Protein AF-A0A378MW80-F1 (afdb_monomer)

Nearest PDB structures (foldseek):
  2p0b-assembly1_A  TM=9.175E-01  e=1.674E-13  Escherichia coli K-12

Sequence (175 aa):
MPEQPKPLWQSETADDAKVAQDARRDPNKYCTQCHESANATGKPFHHAGKHFQKDVKSPNNGE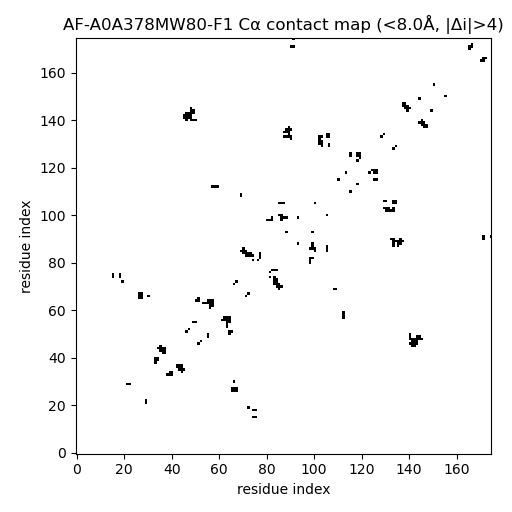PLTCISCHGNISESHRKGAKDVMRFNPHGKASNPSLERSVNEQNQVCFACHTAEKLREKFWAHDTHATKIACTNCHEIHPEKDPMKDIPEKDRIKLCTDCHTKIHSGEFKKS

Secondary structure (DSSP, 8-state):
-PPPPPPTT----SSHHHHHHHHTS-HHHHHHHHHTSHHHHSS-----SGGGSTT-B-TTTSPBP-HHHHH-PPPTTGGGT-S-S-----TT--S-GGGPPPHHHHHHHHHTTS-HHHHHHH-THHHHHTTTS-GGGT--SSSSS-HHHHS-GGGTHHHHHHHHHHHHTTGGG--

pLDDT: mean 82.01, std 18.13, range [32.84, 97.75]

Solvent-accessible surface area (backbone atoms only — not comparable to full-atom v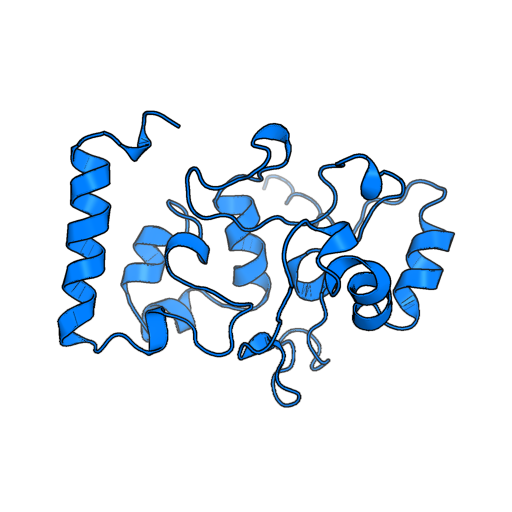alues): 10752 Å² total; per-residue (Å²): 130,86,82,77,82,78,65,93,87,70,81,89,72,89,76,56,67,58,63,53,51,60,40,65,78,42,47,48,67,55,52,43,77,43,49,46,41,36,89,69,66,76,43,74,52,62,69,60,5,69,68,65,38,90,88,38,48,39,87,87,76,68,44,70,61,46,58,47,73,66,25,45,64,77,50,97,49,44,91,77,68,50,74,51,45,59,63,86,46,30,88,87,59,55,92,51,67,92,52,52,62,55,43,51,66,51,34,49,56,54,48,74,74,51,50,68,68,67,44,34,76,76,39,62,64,47,69,77,33,56,76,73,47,33,64,48,63,61,44,46,63,38,46,64,66,35,63,64,75,76,49,53,77,89,57,48,59,53,58,54,52,60,51,50,52,40,51,73,73,43,62,75,74,77,107

Structure (mmCIF, N/CA/C/O backbone):
data_AF-A0A378MW80-F1
#
_entry.id   AF-A0A378MW80-F1
#
loop_
_atom_site.group_PDB
_atom_site.id
_atom_site.type_symbol
_atom_site.label_atom_id
_atom_site.label_alt_id
_atom_site.label_comp_id
_atom_site.label_asym_id
_atom_site.label_entity_id
_atom_site.label_seq_id
_atom_site.pdbx_PDB_ins_code
_atom_site.Cartn_x
_atom_site.Cartn_y
_atom_site.Cartn_z
_atom_site.occupancy
_atom_site.B_iso_or_equiv
_atom_site.auth_seq_id
_atom_site.auth_comp_id
_atom_site.auth_asym_id
_atom_site.auth_atom_id
_atom_site.pdbx_PDB_model_num
ATOM 1 N N . MET A 1 1 ? -4.813 29.349 -10.782 1.00 40.09 1 MET A N 1
ATOM 2 C CA . MET A 1 1 ? -4.818 28.014 -10.142 1.00 40.09 1 MET A CA 1
ATOM 3 C C . MET A 1 1 ? -3.378 27.693 -9.778 1.00 40.09 1 MET A C 1
ATOM 5 O O . MET A 1 1 ? -2.537 27.951 -10.631 1.00 40.09 1 MET A O 1
ATOM 9 N N . PRO A 1 2 ? -3.061 27.245 -8.551 1.00 39.09 2 PRO A N 1
ATOM 10 C CA . PRO A 1 2 ? -1.696 26.847 -8.226 1.00 39.09 2 PRO A CA 1
ATOM 11 C C . PRO A 1 2 ? -1.306 25.622 -9.060 1.00 39.09 2 PRO A C 1
ATOM 13 O O . PRO A 1 2 ? -2.126 24.733 -9.299 1.00 39.09 2 PRO A O 1
ATOM 16 N N . GLU A 1 3 ? -0.073 25.631 -9.548 1.00 32.84 3 GLU A N 1
ATOM 17 C CA . GLU A 1 3 ? 0.498 24.597 -10.404 1.00 32.84 3 GLU A CA 1
ATOM 18 C C . GLU A 1 3 ? 0.557 23.259 -9.649 1.00 32.84 3 GLU A C 1
ATOM 20 O O . GLU A 1 3 ? 0.957 23.206 -8.485 1.00 32.84 3 GLU A O 1
ATOM 25 N N . GLN A 1 4 ? 0.087 22.182 -10.284 1.00 37.00 4 GLN A N 1
ATOM 26 C CA . GLN A 1 4 ? 0.080 20.845 -9.685 1.00 37.00 4 GLN A CA 1
ATOM 27 C C . GLN A 1 4 ? 1.529 20.360 -9.507 1.00 37.00 4 GLN A C 1
ATOM 29 O O . GLN A 1 4 ? 2.332 20.516 -10.432 1.00 37.00 4 GLN A O 1
ATOM 34 N N . PRO A 1 5 ? 1.892 19.765 -8.356 1.00 39.81 5 PRO A N 1
ATOM 35 C CA . PRO A 1 5 ? 3.241 19.264 -8.139 1.00 39.81 5 PRO A CA 1
ATOM 36 C C . PRO A 1 5 ? 3.566 18.180 -9.170 1.00 39.81 5 PRO A C 1
ATOM 38 O O . PRO A 1 5 ? 2.775 17.263 -9.404 1.00 39.81 5 PRO A O 1
ATOM 41 N N . LYS A 1 6 ? 4.737 18.304 -9.802 1.00 39.78 6 LYS A N 1
ATOM 42 C CA . LYS A 1 6 ? 5.190 17.354 -10.818 1.00 39.78 6 LYS A CA 1
ATOM 43 C C . LYS A 1 6 ? 5.269 15.942 -10.224 1.00 39.78 6 LYS A C 1
ATOM 45 O O . LYS A 1 6 ? 5.734 15.786 -9.091 1.00 39.78 6 LYS A O 1
ATOM 50 N N . PRO A 1 7 ? 4.849 14.911 -10.971 1.00 43.34 7 PRO A N 1
ATOM 51 C CA . PRO A 1 7 ? 4.964 13.539 -10.516 1.00 43.34 7 PRO A CA 1
ATOM 52 C C . PRO A 1 7 ? 6.418 13.167 -10.209 1.00 43.34 7 PRO A C 1
ATOM 54 O O . PRO A 1 7 ? 7.325 13.492 -10.973 1.00 43.34 7 PRO A O 1
ATOM 57 N N . LEU A 1 8 ? 6.629 12.407 -9.134 1.00 38.59 8 LEU A N 1
ATOM 58 C CA . LEU A 1 8 ? 7.946 11.944 -8.668 1.00 38.59 8 LEU A CA 1
ATOM 59 C C . LEU A 1 8 ? 8.719 11.056 -9.672 1.00 38.59 8 LEU A C 1
ATOM 61 O O . LEU A 1 8 ? 9.814 10.605 -9.362 1.00 38.59 8 LEU A O 1
ATOM 65 N N . TRP A 1 9 ? 8.177 10.798 -10.866 1.00 47.81 9 TRP A N 1
ATOM 66 C CA . TRP A 1 9 ? 8.841 10.060 -11.945 1.00 47.81 9 TRP A CA 1
ATOM 67 C C . TRP A 1 9 ? 9.551 10.959 -12.977 1.00 47.81 9 TRP A C 1
ATOM 69 O O . TRP A 1 9 ? 10.060 10.440 -13.965 1.00 47.81 9 TRP A O 1
ATOM 79 N N . GLN A 1 10 ? 9.594 12.285 -12.768 1.00 37.56 10 GLN A N 1
ATOM 80 C CA . GLN A 1 10 ? 10.172 13.262 -13.711 1.00 37.56 10 GLN A CA 1
ATOM 81 C C . GLN A 1 10 ? 11.377 14.063 -13.170 1.00 37.56 10 GLN A C 1
ATOM 83 O O . GLN A 1 10 ? 11.539 15.231 -13.522 1.00 37.56 10 GLN A O 1
ATOM 88 N N . SER A 1 11 ? 12.232 13.503 -12.309 1.00 43.78 11 SER A N 1
ATOM 89 C CA . SER A 1 11 ? 13.498 14.169 -11.954 1.00 43.78 11 SER A CA 1
ATOM 90 C C . SER A 1 11 ? 14.643 13.669 -12.838 1.00 43.78 11 SER A C 1
ATOM 92 O O . SER A 1 11 ? 15.114 12.551 -12.659 1.00 43.78 11 SER A O 1
ATOM 94 N N . GLU A 1 12 ? 15.086 14.496 -13.786 1.00 49.59 12 GLU A N 1
ATOM 95 C CA . GLU A 1 12 ? 16.290 14.275 -14.594 1.00 49.59 12 GLU A CA 1
ATOM 96 C C . GLU A 1 12 ? 17.488 14.999 -13.961 1.00 49.59 12 GLU A C 1
ATOM 98 O O . GLU A 1 12 ? 17.588 16.218 -14.068 1.00 49.59 12 GLU A O 1
ATOM 103 N N . THR A 1 13 ? 18.426 14.264 -13.352 1.00 36.81 13 THR A N 1
ATOM 104 C CA . THR A 1 13 ? 19.821 14.714 -13.177 1.00 36.81 13 THR A CA 1
ATOM 105 C C . THR A 1 13 ? 20.776 13.515 -13.134 1.00 36.81 13 THR A C 1
ATOM 107 O O . THR A 1 13 ? 20.659 12.669 -12.262 1.00 36.81 13 THR A O 1
ATOM 110 N N . ALA A 1 14 ? 21.682 13.500 -14.119 1.00 42.81 14 ALA A N 1
ATOM 111 C CA . ALA A 1 14 ? 22.873 12.684 -14.410 1.00 42.81 14 ALA A CA 1
ATOM 112 C C . ALA A 1 14 ? 23.314 11.527 -13.470 1.00 42.81 14 ALA A C 1
ATOM 114 O O . ALA A 1 14 ? 23.401 11.675 -12.259 1.00 42.81 14 ALA A O 1
ATOM 115 N N . ASP A 1 15 ? 23.729 10.429 -14.126 1.00 44.56 15 ASP A N 1
ATOM 116 C CA . ASP A 1 15 ? 24.141 9.076 -13.674 1.00 44.56 15 ASP A CA 1
ATOM 117 C C . ASP A 1 15 ? 23.041 8.031 -13.401 1.00 44.56 15 ASP A C 1
ATOM 119 O O . ASP A 1 15 ? 23.313 6.830 -13.455 1.00 44.56 15 ASP A O 1
ATOM 123 N N . ASP A 1 16 ? 21.771 8.436 -13.352 1.00 52.22 16 ASP A N 1
ATOM 124 C CA . ASP A 1 16 ? 20.618 7.518 -13.273 1.00 52.22 16 ASP A CA 1
ATOM 125 C C . ASP A 1 16 ? 20.475 6.582 -14.489 1.00 52.22 16 ASP A C 1
ATOM 127 O O . ASP A 1 16 ? 19.815 5.545 -14.423 1.00 52.22 16 ASP A O 1
ATOM 131 N N . ALA A 1 17 ? 21.091 6.912 -15.627 1.00 48.09 17 ALA A N 1
ATOM 132 C CA . ALA A 1 17 ? 20.874 6.205 -16.887 1.00 48.09 17 ALA A CA 1
ATOM 133 C C . ALA A 1 17 ? 21.318 4.733 -16.854 1.00 48.09 17 ALA A C 1
ATOM 135 O O . ALA A 1 17 ? 20.663 3.915 -17.508 1.00 48.09 17 ALA A O 1
ATOM 136 N N . LYS A 1 18 ? 22.380 4.400 -16.099 1.00 44.16 18 LYS A N 1
ATOM 137 C CA . LYS A 1 18 ? 22.967 3.048 -16.018 1.00 44.16 18 LYS A CA 1
ATOM 138 C C . LYS A 1 18 ? 22.190 2.127 -15.077 1.00 44.16 18 LYS A C 1
ATOM 140 O O . LYS A 1 18 ? 21.780 1.053 -15.509 1.00 44.16 18 LYS A O 1
ATOM 145 N N . VAL A 1 19 ? 21.882 2.569 -13.855 1.00 47.84 19 VAL A N 1
ATOM 146 C CA . VAL A 1 19 ? 21.005 1.812 -12.940 1.00 47.84 19 VAL A CA 1
ATOM 147 C C . VAL A 1 19 ? 19.581 1.731 -13.480 1.00 47.84 19 VAL A C 1
ATOM 149 O O . VAL A 1 19 ? 18.977 0.660 -13.439 1.00 47.84 19 VAL A O 1
ATOM 152 N N . ALA A 1 20 ? 19.078 2.788 -14.126 1.00 50.81 20 ALA A N 1
ATOM 153 C CA . ALA A 1 20 ? 17.827 2.702 -14.869 1.00 50.81 20 ALA A CA 1
ATOM 154 C C . ALA A 1 20 ? 17.927 1.761 -16.083 1.00 50.81 20 ALA A C 1
ATOM 156 O O . ALA A 1 20 ? 16.921 1.178 -16.466 1.00 50.81 20 ALA A O 1
ATOM 157 N N . GLN A 1 21 ? 19.083 1.605 -16.744 1.00 49.12 21 GLN A N 1
ATOM 158 C CA . GLN A 1 21 ? 19.262 0.656 -17.862 1.00 49.12 21 GLN A CA 1
ATOM 159 C C . GLN A 1 21 ? 19.275 -0.807 -17.409 1.00 49.12 21 GLN A C 1
ATOM 161 O O . GLN A 1 21 ? 18.686 -1.644 -18.093 1.00 49.12 21 GLN A O 1
ATOM 166 N N . ASP A 1 22 ? 19.888 -1.113 -16.266 1.00 47.59 22 ASP A N 1
ATOM 167 C CA . ASP A 1 22 ? 19.923 -2.477 -15.730 1.00 47.59 22 ASP A CA 1
ATOM 168 C C . ASP A 1 22 ? 18.590 -2.869 -15.072 1.00 47.59 22 ASP A C 1
ATOM 170 O O . ASP A 1 22 ? 18.101 -3.980 -15.294 1.00 47.59 22 ASP A O 1
ATOM 174 N N . ALA A 1 23 ? 17.917 -1.933 -14.388 1.00 49.47 23 ALA A N 1
ATOM 175 C CA . ALA A 1 23 ? 16.540 -2.112 -13.916 1.00 49.47 23 ALA A CA 1
ATOM 176 C C . ALA A 1 23 ? 15.523 -2.251 -15.071 1.00 49.47 23 ALA A C 1
ATOM 178 O O . ALA A 1 23 ? 14.468 -2.859 -14.899 1.00 49.47 23 ALA A O 1
ATOM 179 N N . ARG A 1 24 ? 15.841 -1.731 -16.269 1.00 54.69 24 ARG A N 1
ATOM 180 C CA . ARG A 1 24 ? 14.971 -1.772 -17.461 1.00 54.69 24 ARG A CA 1
ATOM 181 C C . ARG A 1 24 ? 14.814 -3.159 -18.094 1.00 54.69 24 ARG A C 1
ATOM 183 O O . ARG A 1 24 ? 13.903 -3.318 -18.899 1.00 54.69 24 ARG A O 1
ATOM 190 N N . ARG A 1 25 ? 15.661 -4.154 -17.790 1.00 62.09 25 ARG A N 1
ATOM 191 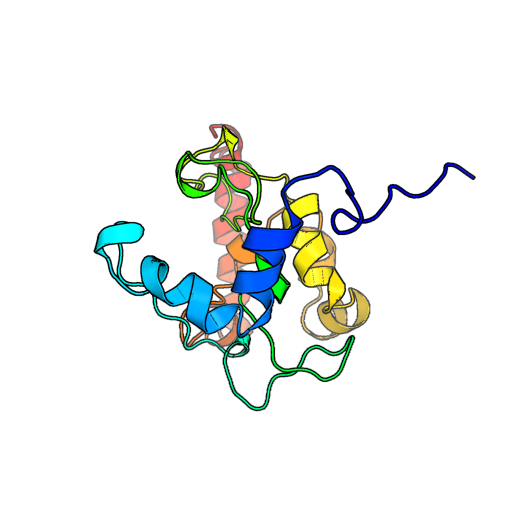C CA . ARG A 1 25 ? 15.568 -5.478 -18.452 1.00 62.09 25 ARG A CA 1
ATOM 192 C C . ARG A 1 25 ? 14.519 -6.405 -17.841 1.00 62.09 25 ARG A C 1
ATOM 194 O O . ARG A 1 25 ? 13.927 -7.178 -18.582 1.00 62.09 25 ARG A O 1
ATOM 201 N N . ASP A 1 26 ? 14.302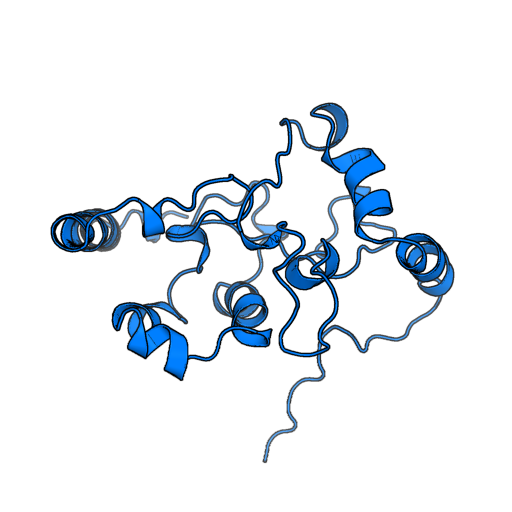 -6.315 -16.531 1.00 76.00 26 ASP A N 1
ATOM 202 C CA . ASP A 1 26 ? 13.191 -6.920 -15.781 1.00 76.00 26 ASP A CA 1
ATOM 203 C C . ASP A 1 26 ? 13.291 -6.416 -14.325 1.00 76.00 26 ASP A C 1
ATOM 205 O O . ASP A 1 26 ? 14.137 -6.911 -13.566 1.00 76.00 26 ASP A O 1
ATOM 209 N N . PRO A 1 27 ? 12.475 -5.423 -13.922 1.00 79.31 27 PRO A N 1
ATOM 210 C CA . PRO A 1 27 ? 12.542 -4.855 -12.580 1.00 79.31 27 PRO A CA 1
ATOM 211 C C . PRO A 1 27 ? 12.371 -5.906 -11.479 1.00 79.31 27 PRO A C 1
ATOM 213 O O . PRO A 1 27 ? 13.037 -5.820 -10.450 1.00 79.31 27 PRO A O 1
ATOM 216 N N . ASN A 1 28 ? 11.537 -6.929 -11.700 1.00 82.81 28 ASN A N 1
ATOM 217 C CA . ASN A 1 28 ? 11.296 -7.967 -10.702 1.00 82.81 28 ASN A CA 1
ATOM 218 C C . ASN A 1 28 ? 12.559 -8.793 -10.486 1.00 82.81 28 ASN A C 1
ATOM 220 O O . ASN A 1 28 ? 13.032 -8.899 -9.357 1.00 82.81 28 ASN A O 1
ATOM 224 N N . LYS A 1 29 ? 13.154 -9.298 -11.572 1.00 82.50 29 LYS A N 1
ATOM 225 C CA . LYS A 1 29 ? 14.393 -10.085 -11.510 1.00 82.50 29 LYS A CA 1
ATOM 226 C C . LYS A 1 29 ? 15.547 -9.309 -10.880 1.00 82.50 29 LYS A C 1
ATOM 228 O O . LYS A 1 29 ? 16.396 -9.900 -10.220 1.00 82.50 29 LYS A O 1
ATOM 233 N N . TYR A 1 30 ? 15.622 -8.004 -11.116 1.00 83.12 30 TYR A N 1
ATOM 234 C CA . TYR A 1 30 ? 16.661 -7.171 -10.521 1.00 83.12 30 TYR A CA 1
ATOM 235 C C . TYR A 1 30 ? 16.462 -7.005 -9.006 1.00 83.12 30 TYR A C 1
ATOM 237 O O . TYR A 1 30 ? 17.399 -7.213 -8.236 1.00 83.12 30 TYR A O 1
ATOM 245 N N . CYS A 1 31 ? 15.241 -6.702 -8.557 1.00 85.94 31 CYS A N 1
ATOM 246 C CA . CYS A 1 31 ? 14.934 -6.555 -7.134 1.00 85.94 31 CYS A CA 1
ATOM 247 C C . CYS A 1 31 ? 15.121 -7.870 -6.356 1.00 85.94 31 CYS A C 1
ATOM 249 O O . CYS A 1 31 ? 15.648 -7.868 -5.238 1.00 85.94 31 CYS A O 1
ATOM 251 N N . THR A 1 32 ? 14.718 -9.000 -6.939 1.00 84.50 32 THR A N 1
ATOM 252 C CA . THR A 1 32 ? 14.727 -10.300 -6.259 1.00 84.50 32 THR A CA 1
ATOM 253 C C . THR A 1 32 ? 16.119 -10.885 -6.041 1.00 84.50 32 THR A C 1
ATOM 255 O O . THR A 1 32 ? 16.313 -11.603 -5.062 1.00 84.50 32 THR A O 1
ATOM 258 N N . GLN A 1 33 ? 17.122 -10.487 -6.836 1.00 82.44 33 GLN A N 1
ATOM 259 C CA . GLN A 1 33 ? 18.532 -10.867 -6.627 1.00 82.44 33 GLN A CA 1
ATOM 260 C C . GLN A 1 33 ? 19.051 -10.543 -5.221 1.00 82.44 33 GLN A C 1
ATOM 262 O O . GLN A 1 33 ? 19.985 -11.187 -4.745 1.00 82.44 33 GLN A O 1
ATOM 267 N N . CYS A 1 34 ? 18.466 -9.545 -4.557 1.00 83.25 34 CYS A N 1
ATOM 268 C CA . CYS A 1 34 ? 18.750 -9.250 -3.159 1.00 83.25 34 CYS A CA 1
ATOM 269 C C . CYS A 1 34 ? 17.551 -9.597 -2.266 1.00 83.25 34 CYS A C 1
ATOM 271 O O . CYS A 1 34 ? 17.721 -10.312 -1.281 1.00 83.25 34 CYS A O 1
ATOM 273 N N . HIS A 1 35 ? 16.342 -9.139 -2.605 1.00 81.12 35 HIS A N 1
ATOM 274 C CA . HIS A 1 35 ? 15.210 -9.137 -1.675 1.00 81.12 35 HIS A CA 1
ATOM 275 C C . HIS A 1 35 ? 14.550 -10.501 -1.398 1.00 81.12 35 HIS A C 1
ATOM 277 O O . HIS A 1 35 ? 13.817 -10.578 -0.419 1.00 81.12 35 HIS A O 1
ATOM 283 N N . GLU A 1 36 ? 14.805 -11.569 -2.168 1.00 67.06 36 GLU A N 1
ATOM 284 C CA . GLU A 1 36 ? 14.238 -12.910 -1.893 1.00 67.06 36 GLU A CA 1
ATOM 285 C C . GLU A 1 36 ? 14.937 -13.650 -0.744 1.00 67.06 36 GLU A C 1
ATOM 287 O O . GLU A 1 36 ? 14.328 -14.469 -0.052 1.00 67.06 36 GLU A O 1
ATOM 292 N N . SER A 1 37 ? 16.218 -13.363 -0.512 1.00 57.62 37 SER A N 1
ATOM 293 C CA . SER A 1 37 ? 17.002 -14.044 0.516 1.00 57.62 37 SER A CA 1
ATOM 294 C C . SER A 1 37 ? 16.965 -13.275 1.837 1.00 57.62 37 SER A C 1
ATOM 296 O O . SER A 1 37 ? 17.170 -12.060 1.873 1.00 57.62 37 SER A O 1
ATOM 298 N N . ALA A 1 38 ? 16.794 -13.993 2.954 1.00 54.59 38 ALA A N 1
ATOM 299 C CA . ALA A 1 38 ? 16.865 -13.408 4.297 1.00 54.59 38 ALA A CA 1
ATOM 300 C C . ALA A 1 38 ? 18.189 -12.656 4.552 1.00 54.59 38 ALA A C 1
ATOM 302 O O . ALA A 1 38 ? 18.243 -11.784 5.413 1.00 54.59 38 ALA A O 1
ATOM 303 N N . ASN A 1 39 ? 19.237 -12.947 3.775 1.00 47.41 39 ASN A N 1
ATOM 304 C CA . ASN A 1 39 ? 20.551 -12.322 3.889 1.00 47.41 39 ASN A CA 1
ATOM 305 C C . ASN A 1 39 ? 20.577 -10.832 3.505 1.00 47.41 39 ASN A C 1
ATOM 307 O O . ASN A 1 39 ? 21.438 -10.117 4.008 1.00 47.41 39 ASN A O 1
ATOM 311 N N . ALA A 1 40 ? 19.667 -10.338 2.654 1.00 51.47 40 ALA A N 1
ATOM 312 C CA . ALA A 1 40 ? 19.663 -8.921 2.255 1.00 51.47 40 ALA A CA 1
ATOM 313 C C . ALA A 1 40 ? 18.675 -8.051 3.049 1.00 51.47 40 ALA A C 1
ATOM 315 O O . ALA A 1 40 ? 18.864 -6.842 3.161 1.00 51.47 40 ALA A O 1
ATOM 316 N N . THR A 1 41 ? 17.607 -8.646 3.582 1.00 54.97 41 THR A N 1
ATOM 317 C CA . THR A 1 41 ? 16.483 -7.935 4.226 1.00 54.97 41 THR A CA 1
ATOM 318 C C . THR A 1 41 ? 16.248 -8.361 5.676 1.00 54.97 41 THR A C 1
ATOM 320 O O . THR A 1 41 ? 15.381 -7.807 6.350 1.00 54.97 41 THR A O 1
ATOM 323 N N . GLY A 1 42 ? 16.988 -9.360 6.165 1.00 55.06 42 GLY A N 1
ATOM 324 C CA . GLY A 1 42 ? 16.836 -9.943 7.498 1.00 55.06 42 GLY A CA 1
ATOM 325 C C . GLY A 1 42 ? 15.636 -10.884 7.651 1.00 55.06 42 GLY A C 1
ATOM 326 O O . GLY A 1 42 ? 15.479 -11.478 8.717 1.00 55.06 42 GLY A O 1
ATOM 327 N N . LYS A 1 43 ? 14.776 -11.033 6.629 1.00 56.94 43 LYS A N 1
ATOM 328 C CA . LYS A 1 43 ? 13.595 -11.915 6.650 1.00 56.94 43 LYS A CA 1
ATOM 329 C C . LYS A 1 43 ? 13.322 -12.509 5.263 1.00 56.94 43 LYS A C 1
ATOM 331 O O . LYS A 1 43 ? 13.451 -11.782 4.281 1.00 56.94 43 LYS A O 1
ATOM 336 N N . PRO A 1 44 ? 12.914 -13.789 5.159 1.00 61.00 44 PRO A N 1
ATOM 337 C CA . PRO A 1 44 ? 12.432 -14.350 3.901 1.00 61.00 44 PRO A CA 1
ATOM 338 C C . PRO A 1 44 ? 11.302 -13.482 3.345 1.00 61.00 44 PRO A C 1
ATOM 340 O O . PRO A 1 44 ? 10.377 -13.119 4.077 1.00 61.00 44 PRO A O 1
ATOM 343 N N . PHE A 1 45 ? 11.395 -13.127 2.069 1.00 70.31 45 PHE A N 1
ATOM 344 C CA . PHE A 1 45 ? 10.367 -12.362 1.380 1.00 70.31 45 PHE A CA 1
ATOM 345 C C . PHE A 1 45 ? 9.546 -13.296 0.498 1.00 70.31 45 PHE A C 1
ATOM 347 O O . PHE A 1 45 ? 10.095 -14.052 -0.300 1.00 70.31 45 PHE A O 1
ATOM 354 N N . HIS A 1 46 ? 8.224 -13.228 0.629 1.00 75.62 46 HIS A N 1
ATOM 355 C CA . HIS A 1 46 ? 7.289 -13.990 -0.191 1.00 75.62 46 HIS A CA 1
ATOM 356 C C . HIS A 1 46 ? 6.274 -13.031 -0.804 1.00 75.62 46 HIS A C 1
ATOM 358 O O . HIS A 1 46 ? 5.662 -12.252 -0.082 1.00 75.62 46 HIS A O 1
ATOM 364 N N . HIS A 1 47 ? 6.088 -13.099 -2.120 1.00 83.62 47 HIS A N 1
ATOM 365 C CA . HIS A 1 47 ? 5.185 -12.235 -2.881 1.00 83.62 47 HIS A CA 1
ATOM 366 C C . HIS A 1 47 ? 4.139 -13.080 -3.630 1.00 83.62 47 HIS A C 1
ATOM 368 O O . HIS A 1 47 ? 4.135 -13.193 -4.853 1.00 83.62 47 HIS A O 1
ATOM 374 N N . ALA A 1 48 ? 3.268 -13.733 -2.864 1.00 87.75 48 ALA A N 1
ATOM 375 C CA . ALA A 1 48 ? 2.244 -14.649 -3.370 1.00 87.75 48 ALA A CA 1
ATOM 376 C C . ALA A 1 48 ? 0.847 -14.013 -3.470 1.00 87.75 48 ALA A C 1
ATOM 378 O O . ALA A 1 48 ? -0.089 -14.648 -3.954 1.00 87.75 48 ALA A O 1
ATOM 379 N N . GLY A 1 49 ? 0.681 -12.778 -2.991 1.00 89.81 49 GLY A N 1
ATOM 380 C CA . GLY A 1 49 ? -0.611 -12.101 -2.980 1.00 89.81 49 GLY A CA 1
ATOM 381 C C . GLY A 1 49 ? -1.175 -11.796 -4.364 1.00 89.81 49 GLY A C 1
ATOM 382 O O . GLY A 1 49 ? -0.503 -11.899 -5.391 1.00 89.81 49 GLY A O 1
ATOM 383 N N . LYS A 1 50 ? -2.438 -11.356 -4.389 1.00 92.00 50 LYS A N 1
ATOM 384 C CA . LYS A 1 50 ? -3.205 -11.154 -5.632 1.00 92.00 50 LYS A CA 1
ATOM 385 C C . LYS A 1 50 ? -2.493 -10.269 -6.667 1.00 92.00 50 LYS A C 1
ATOM 387 O O . LYS A 1 50 ? -2.590 -10.538 -7.854 1.00 92.00 50 LYS A O 1
ATOM 392 N N . HIS A 1 51 ? -1.761 -9.243 -6.236 1.00 93.12 51 HIS A N 1
ATOM 393 C CA . HIS A 1 51 ? -1.051 -8.329 -7.141 1.00 93.12 51 HIS A CA 1
ATOM 394 C C . HIS A 1 51 ? 0.132 -8.973 -7.887 1.00 93.12 51 HIS A C 1
ATOM 396 O O . HIS A 1 51 ? 0.620 -8.389 -8.847 1.00 93.12 51 HIS A O 1
ATOM 402 N N . PHE A 1 52 ? 0.573 -10.164 -7.475 1.00 88.94 52 PHE A N 1
ATOM 403 C CA . PHE A 1 52 ? 1.672 -10.910 -8.099 1.00 88.94 52 PHE A CA 1
ATOM 404 C C . PHE A 1 52 ? 1.181 -12.046 -9.011 1.00 88.94 52 PHE A C 1
ATOM 406 O O . PHE A 1 52 ? 1.987 -12.786 -9.576 1.00 88.94 52 PHE A O 1
ATOM 413 N N . GLN A 1 53 ? -0.138 -12.207 -9.158 1.00 89.25 53 GLN A N 1
ATOM 414 C CA . GLN A 1 53 ? -0.730 -13.215 -10.034 1.00 89.25 53 GLN A CA 1
ATOM 415 C C . GLN A 1 53 ? -0.655 -12.764 -11.501 1.00 89.25 53 GLN A C 1
ATOM 417 O O . GLN A 1 53 ? -0.822 -11.587 -11.815 1.00 89.25 53 GLN A O 1
ATOM 422 N N . LYS A 1 54 ? -0.399 -13.708 -12.419 1.00 85.00 54 LYS A N 1
ATOM 423 C CA . LYS A 1 54 ? -0.133 -13.426 -13.847 1.00 85.00 54 LYS A CA 1
ATOM 424 C C . LYS A 1 54 ? -1.295 -12.749 -14.582 1.00 85.00 54 LYS A C 1
ATOM 426 O O . LYS A 1 54 ? -1.082 -12.106 -15.606 1.00 85.00 54 LYS A O 1
ATOM 431 N N . ASP A 1 55 ? -2.515 -12.944 -14.101 1.00 89.62 55 ASP A N 1
ATOM 432 C CA . ASP A 1 55 ? -3.747 -12.379 -14.646 1.00 89.62 55 ASP A CA 1
ATOM 433 C C . ASP A 1 55 ? -4.011 -10.944 -14.166 1.00 89.62 55 ASP A C 1
ATOM 435 O O . ASP A 1 55 ? -4.825 -10.236 -14.761 1.00 89.62 55 ASP A O 1
ATOM 439 N N . VAL A 1 56 ? -3.304 -10.483 -13.130 1.00 91.50 56 VAL A N 1
ATOM 440 C CA . VAL A 1 56 ? -3.452 -9.128 -12.604 1.00 91.50 56 VAL A CA 1
ATOM 441 C C . VAL A 1 56 ? -2.497 -8.181 -13.320 1.00 91.50 56 VAL A C 1
ATOM 443 O O . VAL A 1 56 ? -1.274 -8.270 -13.223 1.00 91.50 56 VAL A O 1
ATOM 446 N N . LYS A 1 57 ? -3.093 -7.235 -14.042 1.00 93.69 57 LYS A N 1
ATOM 447 C CA . LYS A 1 57 ? -2.403 -6.215 -14.828 1.00 93.69 57 LYS A CA 1
ATOM 448 C C . LYS A 1 57 ? -2.734 -4.829 -14.303 1.00 93.69 57 LYS A C 1
ATOM 450 O O . LYS A 1 57 ? -3.819 -4.5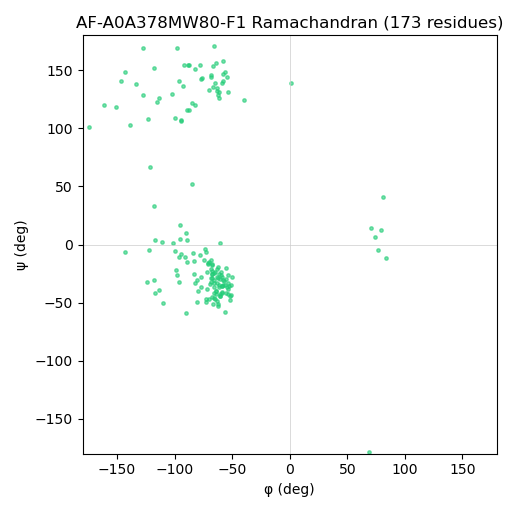99 -13.766 1.00 93.69 57 LYS A O 1
ATOM 455 N N . SER A 1 58 ? -1.806 -3.901 -14.488 1.00 93.44 58 SER A N 1
ATOM 456 C CA . SER A 1 58 ? -2.042 -2.494 -14.192 1.00 93.44 58 SER A CA 1
ATOM 457 C C . SER A 1 58 ? -3.171 -1.957 -15.083 1.00 93.44 58 SER A C 1
ATOM 459 O O . SER A 1 58 ? -3.100 -2.095 -16.308 1.00 93.44 58 SER A O 1
ATOM 461 N N . PRO A 1 59 ? -4.199 -1.304 -14.513 1.00 93.56 59 PRO A N 1
ATOM 462 C CA . PRO A 1 59 ? -5.269 -0.700 -15.303 1.00 93.56 59 PRO A CA 1
ATOM 463 C C . PRO A 1 59 ? -4.787 0.490 -16.146 1.00 93.56 59 PRO A C 1
ATOM 465 O O . PRO A 1 59 ? -5.477 0.886 -17.079 1.00 93.56 59 PRO A O 1
ATOM 468 N N . ASN A 1 60 ? -3.611 1.050 -15.843 1.00 91.44 60 ASN A N 1
ATOM 469 C CA . ASN A 1 60 ? -3.100 2.250 -16.505 1.00 91.44 60 ASN A CA 1
ATOM 470 C C . ASN A 1 60 ? -2.402 1.958 -17.837 1.00 91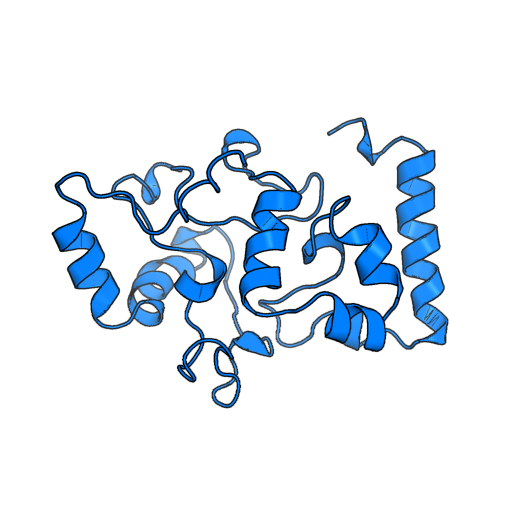.44 60 ASN A C 1
ATOM 472 O O . ASN A 1 60 ? -2.313 2.841 -18.684 1.00 91.44 60 ASN A O 1
ATOM 476 N N . ASN A 1 61 ? -1.866 0.748 -18.015 1.00 91.06 61 ASN A N 1
ATOM 477 C CA . ASN A 1 61 ? -1.099 0.382 -19.211 1.00 91.06 61 ASN A CA 1
ATOM 478 C C . ASN A 1 61 ? -1.325 -1.062 -19.693 1.00 91.06 61 ASN A C 1
ATOM 480 O O . ASN A 1 61 ? -0.825 -1.418 -20.751 1.00 91.06 61 ASN A O 1
ATOM 484 N N . GLY A 1 62 ? -2.070 -1.896 -18.959 1.00 92.00 62 GLY A N 1
ATOM 485 C CA . GLY A 1 62 ? -2.344 -3.285 -19.341 1.00 92.00 62 GLY A CA 1
ATOM 486 C C . GLY A 1 62 ? -1.163 -4.248 -19.171 1.00 92.00 62 GLY A C 1
ATOM 487 O O . GLY A 1 62 ? -1.276 -5.421 -19.545 1.00 92.00 62 GLY A O 1
ATOM 488 N N . GLU A 1 63 ? -0.058 -3.785 -18.587 1.00 90.44 63 GLU A N 1
ATOM 489 C CA . GLU A 1 63 ? 1.136 -4.591 -18.343 1.00 90.44 63 GLU A CA 1
ATOM 490 C C . GLU A 1 63 ? 1.070 -5.308 -16.984 1.00 90.44 63 GLU A C 1
ATOM 492 O O . GLU A 1 63 ? 0.380 -4.839 -16.067 1.00 90.44 63 GLU A O 1
ATOM 497 N N . PRO A 1 64 ? 1.776 -6.443 -16.820 1.00 91.00 64 PRO A N 1
ATOM 498 C CA . PRO A 1 64 ? 1.946 -7.082 -15.520 1.00 91.00 64 PRO A CA 1
ATOM 499 C C . PRO A 1 64 ? 2.528 -6.116 -14.483 1.00 91.00 64 PRO A C 1
ATOM 501 O O . PRO A 1 64 ? 3.380 -5.278 -14.791 1.00 91.00 64 PRO A O 1
ATOM 504 N N . LEU A 1 65 ? 2.082 -6.246 -13.235 1.00 91.69 65 LEU A N 1
ATOM 505 C CA . LEU A 1 65 ? 2.642 -5.466 -12.136 1.00 91.69 65 LEU A CA 1
ATOM 506 C C . LEU A 1 65 ? 4.083 -5.896 -11.838 1.00 91.69 65 LEU A C 1
ATOM 508 O O . LEU A 1 65 ? 4.452 -7.068 -11.942 1.00 91.69 65 LEU A O 1
ATOM 512 N N . THR A 1 66 ? 4.896 -4.925 -11.435 1.00 90.75 66 THR A N 1
ATOM 513 C CA . THR A 1 66 ? 6.291 -5.137 -11.038 1.00 90.75 66 THR A CA 1
ATOM 514 C C . THR A 1 66 ? 6.561 -4.532 -9.664 1.00 90.75 66 THR A C 1
ATOM 516 O O . THR A 1 66 ? 5.754 -3.752 -9.155 1.00 90.75 66 THR A O 1
ATOM 519 N N . CYS A 1 67 ? 7.715 -4.834 -9.062 1.00 90.38 67 CYS A N 1
ATOM 520 C CA . CYS A 1 67 ? 8.141 -4.235 -7.794 1.00 90.38 67 CYS A CA 1
ATOM 521 C C . CYS A 1 67 ? 8.062 -2.702 -7.850 1.00 90.38 67 CYS A C 1
ATOM 523 O O . CYS A 1 67 ? 7.519 -2.067 -6.944 1.00 90.38 67 CYS A O 1
ATOM 525 N N . ILE A 1 68 ? 8.531 -2.110 -8.952 1.00 92.00 68 ILE A N 1
ATOM 526 C CA . ILE A 1 68 ? 8.567 -0.658 -9.142 1.00 92.00 68 ILE A CA 1
ATOM 527 C C . ILE A 1 68 ? 7.177 -0.040 -9.356 1.00 92.00 68 ILE A C 1
ATOM 529 O O . ILE A 1 68 ? 7.026 1.160 -9.146 1.00 92.00 68 ILE A O 1
ATOM 533 N N . SER A 1 69 ? 6.148 -0.830 -9.695 1.00 93.06 69 SER A N 1
ATOM 534 C CA . SER A 1 69 ? 4.763 -0.342 -9.804 1.00 93.06 69 SER A CA 1
ATOM 535 C C . SER A 1 69 ? 4.224 0.188 -8.472 1.00 93.06 69 SER A C 1
ATOM 537 O O . SER A 1 69 ? 3.391 1.089 -8.472 1.00 93.06 69 SER A O 1
ATOM 539 N N . CYS A 1 70 ? 4.721 -0.342 -7.349 1.00 94.94 70 CYS A N 1
ATOM 540 C CA . CYS A 1 70 ? 4.349 0.105 -6.004 1.00 94.94 70 CYS A CA 1
ATOM 541 C C . CYS A 1 70 ? 5.520 0.767 -5.269 1.00 94.94 70 CYS A C 1
ATOM 543 O O . CYS A 1 70 ? 5.339 1.743 -4.546 1.00 94.94 70 CYS A O 1
ATOM 545 N N . HIS A 1 71 ? 6.732 0.236 -5.430 1.00 93.81 71 HIS A N 1
ATOM 546 C CA . HIS A 1 71 ? 7.903 0.705 -4.696 1.00 93.81 71 HIS A CA 1
ATOM 547 C C . HIS A 1 71 ? 8.653 1.834 -5.406 1.00 93.81 71 HIS A C 1
ATOM 549 O O . HIS A 1 71 ? 9.425 2.524 -4.754 1.00 93.81 71 HIS A O 1
ATOM 555 N N . GLY A 1 72 ? 8.409 2.087 -6.691 1.00 92.38 72 GLY A N 1
ATOM 556 C CA . GLY A 1 72 ? 9.205 3.037 -7.468 1.00 92.38 72 GLY A CA 1
ATOM 557 C C . GLY A 1 72 ? 10.635 2.546 -7.717 1.00 92.38 72 GLY A C 1
ATOM 558 O O . GLY A 1 72 ? 11.007 1.433 -7.344 1.00 92.38 72 GLY A O 1
ATOM 559 N N . ASN A 1 73 ? 11.430 3.378 -8.386 1.00 89.62 73 ASN A N 1
ATOM 560 C CA . ASN A 1 73 ? 12.812 3.049 -8.727 1.00 89.62 73 ASN A CA 1
ATOM 561 C C . ASN A 1 73 ? 13.755 3.217 -7.530 1.00 89.62 73 ASN A C 1
ATOM 563 O O . ASN A 1 73 ? 13.502 4.004 -6.617 1.00 89.62 73 ASN A O 1
ATOM 567 N N . ILE A 1 74 ? 14.865 2.483 -7.565 1.00 88.81 74 ILE A N 1
ATOM 568 C CA . ILE A 1 74 ? 15.950 2.632 -6.598 1.00 88.81 74 ILE A CA 1
ATOM 569 C C . ILE A 1 74 ? 16.945 3.702 -7.057 1.00 88.81 74 ILE A C 1
ATOM 571 O O . ILE A 1 74 ? 17.107 3.935 -8.253 1.00 88.81 74 ILE A O 1
ATOM 575 N N . SER A 1 75 ? 17.645 4.305 -6.102 1.00 89.19 75 SER A N 1
ATOM 576 C CA . SER A 1 75 ? 18.798 5.175 -6.350 1.00 89.19 75 SER A CA 1
ATOM 577 C C . SER A 1 75 ? 20.114 4.409 -6.173 1.00 89.19 75 SER A C 1
ATOM 579 O O . SER A 1 75 ? 20.150 3.340 -5.562 1.00 89.19 75 SER A O 1
ATOM 581 N N . GLU A 1 76 ? 21.236 5.002 -6.581 1.00 87.69 76 GLU A N 1
ATOM 582 C CA . GLU A 1 76 ? 22.585 4.493 -6.264 1.00 87.69 76 GLU A CA 1
ATOM 583 C C . GLU A 1 76 ? 22.819 4.318 -4.752 1.00 87.69 76 GLU A C 1
ATOM 585 O O . GLU A 1 76 ? 23.562 3.448 -4.292 1.00 87.69 76 GLU A O 1
ATOM 590 N N . SER A 1 77 ? 22.151 5.140 -3.939 1.00 88.94 77 SER A N 1
ATOM 591 C CA . SER A 1 77 ? 22.267 5.101 -2.480 1.00 88.94 77 SER A CA 1
ATOM 592 C C . SER A 1 77 ? 21.252 4.171 -1.812 1.00 88.94 77 SER A C 1
ATOM 594 O O . SER A 1 77 ? 21.169 4.154 -0.584 1.00 88.94 77 SER A O 1
ATOM 596 N N . HIS A 1 78 ? 20.523 3.347 -2.573 1.00 89.62 78 HIS A N 1
ATOM 597 C CA . HIS A 1 78 ? 19.494 2.451 -2.039 1.00 89.62 78 HIS A CA 1
ATOM 598 C C . HIS A 1 78 ? 20.003 1.577 -0.891 1.00 89.62 78 HIS A C 1
ATOM 600 O O . HIS A 1 78 ? 19.420 1.533 0.193 1.00 89.62 78 HIS A O 1
ATOM 606 N N . ARG A 1 79 ? 21.172 0.955 -1.090 1.00 86.50 79 ARG A N 1
ATOM 607 C CA . ARG A 1 79 ? 21.821 0.079 -0.100 1.00 86.50 79 ARG A CA 1
ATOM 608 C C . ARG A 1 79 ? 22.314 0.821 1.144 1.00 86.50 79 ARG A C 1
ATOM 610 O O . ARG A 1 79 ? 22.558 0.193 2.166 1.00 86.50 79 ARG A O 1
ATOM 617 N N . LYS A 1 80 ? 22.456 2.146 1.065 1.00 88.31 80 LYS A N 1
ATOM 618 C CA . LYS A 1 80 ? 22.833 3.016 2.188 1.00 88.31 80 LYS A CA 1
ATOM 619 C C . LYS A 1 80 ? 21.611 3.513 2.969 1.00 88.31 80 LYS A C 1
ATOM 621 O O . LYS A 1 80 ? 21.767 4.307 3.888 1.00 88.31 80 LYS A O 1
ATOM 626 N N . GLY A 1 81 ? 20.406 3.061 2.610 1.00 85.94 81 GLY A N 1
ATOM 627 C CA . GLY A 1 81 ? 19.169 3.474 3.262 1.00 85.94 81 GLY A CA 1
ATOM 628 C C . GLY A 1 81 ? 18.653 4.818 2.757 1.00 85.94 81 GLY A C 1
ATOM 629 O O . GLY A 1 81 ? 18.197 5.625 3.555 1.00 85.94 81 GLY A O 1
ATOM 630 N N . ALA A 1 82 ? 18.721 5.078 1.450 1.00 90.25 82 ALA A N 1
ATOM 631 C CA . ALA A 1 82 ? 18.081 6.254 0.868 1.00 90.25 82 ALA A CA 1
ATOM 632 C C . ALA A 1 82 ? 16.542 6.172 0.950 1.00 90.25 82 ALA A C 1
ATOM 634 O O . ALA A 1 82 ? 15.943 5.090 0.971 1.00 90.25 82 ALA A O 1
ATOM 635 N N . LYS A 1 83 ? 15.887 7.340 0.964 1.00 92.62 83 LYS A N 1
ATOM 636 C CA . LYS A 1 83 ? 14.424 7.478 0.863 1.00 92.62 83 LYS A CA 1
ATOM 637 C C . LYS A 1 83 ? 13.982 7.468 -0.607 1.00 92.62 83 LYS A C 1
ATOM 639 O O . LYS A 1 83 ? 13.299 8.376 -1.066 1.00 92.62 83 LYS A O 1
ATOM 644 N N . ASP A 1 84 ? 14.421 6.460 -1.354 1.00 91.62 84 ASP A N 1
ATOM 645 C CA . ASP A 1 84 ? 14.179 6.329 -2.793 1.00 91.62 84 ASP A CA 1
ATOM 646 C C . ASP A 1 84 ? 12.889 5.558 -3.084 1.00 91.62 84 ASP A C 1
ATOM 648 O O . ASP A 1 84 ? 11.932 6.126 -3.606 1.00 91.62 84 ASP A O 1
ATOM 652 N N . VAL A 1 85 ? 12.786 4.317 -2.618 1.00 93.38 85 VAL A N 1
ATOM 653 C CA . VAL A 1 85 ? 11.600 3.483 -2.821 1.00 93.38 85 VAL A CA 1
ATOM 654 C C . VAL A 1 85 ? 10.497 3.789 -1.820 1.00 93.38 85 VAL A C 1
ATOM 656 O O . VAL A 1 85 ? 10.766 4.178 -0.679 1.00 93.38 85 VAL A O 1
ATOM 659 N N . MET A 1 86 ? 9.241 3.574 -2.205 1.00 95.75 86 MET A N 1
ATOM 660 C CA . MET A 1 86 ? 8.115 3.572 -1.278 1.00 95.75 86 MET A CA 1
ATOM 661 C C . MET A 1 86 ? 8.260 2.443 -0.259 1.00 95.75 86 MET A C 1
ATOM 663 O O . MET A 1 86 ? 8.579 1.303 -0.599 1.00 95.75 86 MET A O 1
ATOM 667 N N . ARG A 1 87 ? 8.011 2.761 1.011 1.00 93.50 87 ARG A N 1
ATOM 668 C CA . ARG A 1 87 ? 7.980 1.799 2.112 1.00 93.50 87 ARG A CA 1
ATOM 669 C C . ARG A 1 87 ? 6.615 1.908 2.758 1.00 93.50 87 ARG A C 1
ATOM 671 O O . ARG A 1 87 ? 6.328 2.916 3.396 1.00 93.50 87 ARG A O 1
ATOM 678 N N . PHE A 1 88 ? 5.790 0.893 2.542 1.00 94.25 88 PHE A N 1
ATOM 679 C CA . PHE A 1 88 ? 4.470 0.826 3.142 1.00 94.25 88 PHE A CA 1
ATOM 680 C C . PHE A 1 88 ? 4.592 0.224 4.528 1.00 94.25 88 PHE A C 1
ATOM 682 O O . PHE A 1 88 ? 5.089 -0.894 4.668 1.00 94.25 88 PHE A O 1
ATOM 689 N N . ASN A 1 89 ? 4.161 0.963 5.541 1.00 90.69 89 ASN A N 1
ATOM 690 C CA . ASN A 1 89 ? 4.188 0.483 6.910 1.00 90.69 89 ASN A CA 1
ATOM 691 C C . ASN A 1 89 ? 2.845 0.782 7.574 1.00 90.69 89 ASN A C 1
ATOM 693 O O . ASN A 1 89 ? 2.297 1.872 7.401 1.00 90.69 89 ASN A O 1
ATOM 697 N N . PRO A 1 90 ? 2.301 -0.158 8.360 1.00 91.19 90 PRO A N 1
ATOM 698 C CA . PRO A 1 90 ? 1.302 0.196 9.350 1.00 91.19 90 PRO A CA 1
ATOM 699 C C . PRO A 1 90 ? 1.856 1.270 10.296 1.00 91.19 90 PRO A C 1
ATOM 701 O O . PRO A 1 90 ? 3.046 1.260 10.621 1.00 91.19 90 PRO A O 1
ATOM 704 N N . HIS A 1 91 ? 0.977 2.144 10.791 1.00 88.62 91 HIS A N 1
ATOM 705 C CA . HIS A 1 91 ? 1.307 3.135 11.827 1.00 88.62 91 HIS A CA 1
ATOM 706 C C . HIS A 1 91 ? 2.235 2.576 12.922 1.00 88.62 91 HIS A C 1
ATOM 708 O O . HIS A 1 91 ? 1.919 1.571 13.565 1.00 88.62 91 HIS A O 1
ATOM 714 N N . GLY A 1 92 ? 3.376 3.240 13.134 1.00 86.19 92 GLY A N 1
ATOM 715 C CA . GLY A 1 92 ? 4.348 2.895 14.177 1.00 86.19 92 GLY A CA 1
ATOM 716 C C . GLY A 1 92 ? 5.124 1.593 13.937 1.00 86.19 92 GLY A C 1
ATOM 717 O O . GLY A 1 92 ? 5.723 1.062 14.872 1.00 86.19 92 GLY A O 1
ATOM 718 N N . LYS A 1 93 ? 5.095 1.036 12.718 1.00 89.62 93 LYS A N 1
ATOM 719 C CA . LYS A 1 93 ? 5.811 -0.204 12.357 1.00 89.62 93 LYS A CA 1
ATOM 720 C C . LYS A 1 93 ? 6.979 0.003 11.398 1.00 89.62 93 LYS A C 1
ATOM 722 O O . LYS A 1 93 ? 7.635 -0.977 11.044 1.00 89.62 93 LYS A O 1
ATOM 727 N N . ALA A 1 94 ? 7.279 1.240 11.005 1.00 89.44 94 ALA A N 1
ATOM 728 C CA . ALA A 1 94 ? 8.458 1.520 10.200 1.00 89.44 94 ALA A CA 1
ATOM 729 C C . ALA A 1 94 ? 9.737 1.132 10.951 1.00 89.44 94 ALA A C 1
ATOM 731 O O . ALA A 1 94 ? 9.995 1.589 12.061 1.00 89.44 94 ALA A O 1
ATOM 732 N N . SER A 1 95 ? 10.573 0.305 10.320 1.00 86.44 95 SER A N 1
ATOM 733 C CA . SER A 1 95 ? 11.873 -0.078 10.890 1.00 86.44 95 SER A CA 1
ATOM 734 C C . SER A 1 95 ? 12.853 1.095 10.956 1.00 86.44 95 SER A C 1
ATOM 736 O O . SER A 1 95 ? 13.762 1.090 11.778 1.00 86.44 95 SER A O 1
ATOM 738 N N . ASN A 1 96 ? 12.671 2.099 10.093 1.00 89.81 96 ASN A N 1
ATOM 739 C CA . ASN A 1 96 ? 13.410 3.352 10.135 1.00 89.81 96 ASN A CA 1
ATOM 740 C C . ASN A 1 96 ? 12.457 4.533 9.865 1.00 89.81 96 ASN A C 1
ATOM 742 O O . ASN A 1 96 ? 12.121 4.775 8.700 1.00 89.81 96 ASN A O 1
ATOM 746 N N . PRO A 1 97 ? 12.043 5.276 10.909 1.00 90.38 97 PRO A N 1
ATOM 747 C CA . PRO A 1 97 ? 11.115 6.399 10.773 1.00 90.38 97 PRO A CA 1
ATOM 748 C C . PRO A 1 97 ? 11.601 7.515 9.837 1.00 90.38 97 PRO A C 1
ATOM 750 O O . PRO A 1 97 ? 10.786 8.171 9.197 1.00 90.38 97 PRO A O 1
ATOM 753 N N . SER A 1 98 ? 12.917 7.720 9.679 1.00 91.19 98 SER A N 1
ATOM 754 C CA . SER A 1 98 ? 13.432 8.778 8.789 1.00 91.19 98 SER A CA 1
ATOM 755 C C . SER A 1 98 ? 13.156 8.500 7.304 1.00 91.19 98 SER A C 1
ATOM 757 O O . SER A 1 98 ? 13.080 9.424 6.490 1.00 91.19 98 SER A O 1
ATOM 759 N N . LEU A 1 99 ? 12.952 7.227 6.951 1.00 91.50 99 LEU A N 1
ATOM 760 C CA . LEU A 1 99 ? 12.634 6.780 5.594 1.00 91.50 99 LEU A CA 1
ATOM 761 C C . LEU A 1 99 ? 11.133 6.643 5.352 1.00 91.50 99 LEU A C 1
ATOM 763 O O . LEU A 1 99 ? 10.713 6.437 4.212 1.00 91.50 99 LEU A O 1
ATOM 767 N N . GLU A 1 100 ? 10.318 6.763 6.397 1.00 92.38 100 GLU A N 1
ATOM 768 C CA . GLU A 1 100 ? 8.874 6.656 6.283 1.00 92.38 100 GLU A CA 1
ATOM 769 C C . GLU A 1 100 ? 8.302 7.874 5.548 1.00 92.38 100 GLU A C 1
ATOM 771 O O . GLU A 1 100 ? 8.679 9.028 5.778 1.00 92.38 100 GLU A O 1
ATOM 776 N N . ARG A 1 101 ? 7.418 7.607 4.588 1.00 93.94 101 ARG A N 1
ATOM 777 C CA . ARG A 1 101 ? 6.630 8.641 3.915 1.00 93.94 101 ARG A CA 1
ATOM 778 C C . ARG A 1 101 ? 5.307 8.826 4.642 1.00 93.94 101 ARG A C 1
ATOM 780 O O . ARG A 1 101 ? 4.824 7.907 5.301 1.00 93.94 101 ARG A O 1
ATOM 787 N N . SER A 1 102 ? 4.724 10.011 4.516 1.00 94.44 102 SER A N 1
ATOM 788 C CA . SER A 1 102 ? 3.431 10.317 5.124 1.00 94.44 102 SER A CA 1
ATOM 789 C C . SER A 1 102 ? 2.343 9.351 4.645 1.00 94.44 102 SER A C 1
ATOM 791 O O . SER A 1 102 ? 2.433 8.770 3.562 1.00 94.44 102 SER A O 1
ATOM 793 N N . VAL A 1 103 ? 1.273 9.218 5.433 1.00 94.75 103 VAL A N 1
ATOM 794 C CA . VAL A 1 103 ? 0.096 8.408 5.074 1.00 94.75 103 VAL A CA 1
ATOM 795 C C . VAL A 1 103 ? -0.432 8.762 3.683 1.00 94.75 103 VAL A C 1
ATOM 797 O O . VAL A 1 103 ? -0.723 7.871 2.889 1.00 94.75 103 VAL A O 1
ATOM 800 N N . ASN A 1 104 ? -0.515 10.057 3.367 1.00 95.00 104 ASN A N 1
ATOM 801 C CA . ASN A 1 104 ? -0.982 10.501 2.059 1.00 95.00 104 ASN A CA 1
ATOM 802 C C . ASN A 1 104 ? -0.044 10.024 0.949 1.00 95.00 104 ASN A C 1
ATOM 804 O O . ASN A 1 104 ? -0.517 9.437 -0.014 1.00 95.00 104 ASN A O 1
ATOM 808 N N . GLU A 1 105 ? 1.269 10.215 1.085 1.00 95.88 105 GLU A N 1
ATOM 809 C CA . GLU A 1 105 ? 2.235 9.751 0.080 1.00 95.88 105 GLU A CA 1
ATOM 810 C C . GLU A 1 105 ? 2.169 8.234 -0.138 1.00 95.88 105 GLU A C 1
ATOM 812 O O . GLU A 1 105 ? 2.230 7.787 -1.281 1.00 95.88 105 GLU A O 1
ATOM 817 N N . GLN A 1 106 ? 2.012 7.444 0.931 1.00 96.94 106 GLN A N 1
ATOM 818 C CA . GLN A 1 106 ? 1.833 5.994 0.824 1.00 96.94 106 GLN A CA 1
ATOM 819 C C . GLN A 1 106 ? 0.542 5.657 0.058 1.00 96.94 106 GLN A C 1
ATOM 821 O O . GLN A 1 106 ? 0.579 4.942 -0.943 1.00 96.94 106 GLN A O 1
ATOM 826 N N . ASN A 1 107 ? -0.595 6.218 0.472 1.00 97.44 107 ASN A N 1
ATOM 827 C CA . ASN A 1 107 ? -1.899 5.890 -0.110 1.00 97.44 107 ASN A CA 1
ATOM 828 C C . ASN A 1 107 ? -2.053 6.379 -1.560 1.00 97.44 107 ASN A C 1
ATOM 830 O O . ASN A 1 107 ? -2.753 5.740 -2.346 1.00 97.44 107 ASN A O 1
ATOM 834 N N . GLN A 1 108 ? -1.372 7.461 -1.955 1.00 96.50 108 GLN A N 1
ATOM 835 C CA . GLN A 1 108 ? -1.389 7.936 -3.345 1.00 96.50 108 GLN A CA 1
ATOM 836 C C . GLN A 1 108 ? -0.852 6.895 -4.334 1.00 96.50 108 GLN A C 1
ATOM 838 O O . GLN A 1 108 ? -1.333 6.832 -5.464 1.00 96.50 108 GLN A O 1
ATOM 843 N N . VAL A 1 109 ? 0.073 6.023 -3.918 1.00 97.75 109 VAL A N 1
ATOM 844 C CA . VAL A 1 109 ? 0.526 4.922 -4.782 1.00 97.75 109 VAL A CA 1
ATOM 845 C C . VAL A 1 109 ? -0.613 3.949 -5.077 1.00 97.75 109 VAL A C 1
ATOM 847 O O . VAL A 1 109 ? -0.782 3.518 -6.213 1.00 97.75 109 VAL A O 1
ATOM 850 N N . CYS A 1 110 ? -1.447 3.647 -4.081 1.00 97.44 110 CYS A N 1
ATOM 851 C CA . CYS A 1 110 ? -2.624 2.803 -4.267 1.00 97.44 110 CYS A CA 1
ATOM 852 C C . CYS A 1 110 ? -3.644 3.488 -5.187 1.00 97.44 110 CYS A C 1
ATOM 854 O O . CYS A 1 110 ? -4.201 2.852 -6.084 1.00 97.44 110 CYS A O 1
ATOM 856 N N . PHE A 1 111 ? -3.854 4.795 -5.001 1.00 96.56 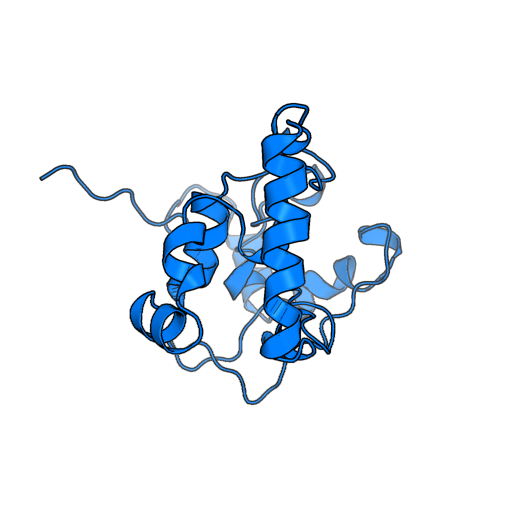111 PHE A N 1
ATOM 857 C CA . PHE A 1 111 ? -4.806 5.583 -5.788 1.00 96.56 111 PHE A CA 1
ATOM 858 C C . PHE A 1 111 ? -4.393 5.802 -7.241 1.00 96.56 111 PHE A C 1
ATOM 860 O O . PHE A 1 111 ? -5.253 6.100 -8.067 1.00 96.56 111 PHE A O 1
ATOM 867 N N . ALA A 1 112 ? -3.129 5.550 -7.588 1.00 96.31 112 ALA A N 1
ATOM 868 C CA . ALA A 1 112 ? -2.705 5.499 -8.981 1.00 96.31 112 ALA A CA 1
ATOM 869 C C . ALA A 1 112 ? -3.457 4.421 -9.787 1.00 96.31 112 ALA A C 1
ATOM 871 O O . ALA A 1 112 ? -3.547 4.544 -11.002 1.00 96.31 112 ALA A O 1
ATOM 872 N N . CYS A 1 113 ? -3.997 3.380 -9.137 1.00 97.38 113 CYS A N 1
ATOM 873 C CA . CYS A 1 113 ? -4.789 2.322 -9.785 1.00 97.38 113 CYS A CA 1
ATOM 874 C C . CYS A 1 113 ? -6.193 2.145 -9.171 1.00 97.38 113 CYS A C 1
ATOM 876 O O . CYS A 1 113 ? -7.137 1.772 -9.869 1.00 97.38 113 CYS A O 1
ATOM 878 N N . HIS A 1 114 ? -6.350 2.386 -7.866 1.00 96.44 114 HIS A N 1
ATOM 879 C CA . HIS A 1 114 ? -7.602 2.203 -7.135 1.00 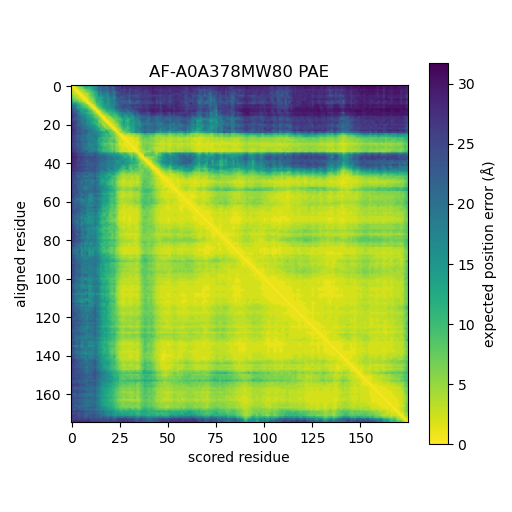96.44 114 HIS A CA 1
ATOM 880 C C . HIS A 1 114 ? -8.338 3.527 -6.929 1.00 96.44 114 HIS A C 1
ATOM 882 O O . HIS A 1 114 ? -7.961 4.358 -6.112 1.00 96.44 114 HIS A O 1
ATOM 888 N N . THR A 1 115 ? -9.449 3.702 -7.631 1.00 95.31 115 THR A N 1
ATOM 889 C CA . THR A 1 115 ? -10.280 4.906 -7.530 1.00 95.31 115 THR A CA 1
ATOM 890 C C . THR A 1 115 ? -11.117 4.909 -6.251 1.00 95.31 115 THR A C 1
ATOM 892 O O . THR A 1 115 ? -11.695 3.876 -5.904 1.00 95.31 115 THR A O 1
ATOM 895 N N . ALA A 1 116 ? -11.299 6.080 -5.636 1.00 94.00 116 ALA A N 1
ATOM 896 C CA . ALA A 1 116 ? -12.167 6.252 -4.467 1.00 94.00 116 ALA A CA 1
ATOM 897 C C . ALA A 1 116 ? -13.600 5.727 -4.691 1.00 94.00 116 ALA A C 1
ATOM 899 O O . ALA A 1 116 ? -14.158 5.084 -3.813 1.00 94.00 116 ALA A O 1
ATOM 900 N N . GLU A 1 117 ? -14.167 5.921 -5.887 1.00 95.19 117 GLU A N 1
ATOM 901 C CA . GLU A 1 117 ? -15.504 5.427 -6.247 1.00 95.19 117 GLU A CA 1
ATOM 902 C C . GLU A 1 117 ? -15.637 3.909 -6.069 1.00 95.19 117 GLU A C 1
ATOM 904 O O . GLU A 1 117 ? -16.421 3.451 -5.240 1.00 95.19 117 GLU A O 1
ATOM 909 N N . LYS A 1 118 ? -14.793 3.129 -6.755 1.00 96.38 118 LYS A N 1
ATOM 910 C CA . LYS A 1 118 ? -14.789 1.662 -6.640 1.00 96.38 118 LYS A CA 1
ATOM 911 C C . LYS A 1 118 ? -14.465 1.175 -5.228 1.00 96.38 118 LYS A C 1
ATOM 913 O O . LYS A 1 118 ? -14.974 0.141 -4.805 1.00 96.38 118 LYS A O 1
ATOM 918 N N . LEU A 1 119 ? -13.600 1.881 -4.498 1.00 96.44 119 LEU A N 1
ATOM 919 C CA . LEU A 1 119 ? -13.267 1.520 -3.118 1.00 96.44 119 LEU A CA 1
ATOM 920 C C . LEU A 1 119 ? -14.468 1.717 -2.185 1.00 96.44 119 LEU A C 1
ATOM 922 O O . LEU A 1 119 ? -14.787 0.812 -1.411 1.00 96.44 119 LEU A O 1
ATOM 926 N N . ARG A 1 120 ? -15.168 2.850 -2.302 1.00 94.50 120 ARG A N 1
ATOM 927 C CA . ARG A 1 120 ? -16.392 3.152 -1.549 1.00 94.50 120 ARG A CA 1
ATOM 928 C C . ARG A 1 120 ? -17.496 2.137 -1.832 1.00 94.50 120 ARG A C 1
ATOM 930 O O . ARG A 1 120 ? -18.120 1.663 -0.889 1.00 94.50 120 ARG A O 1
ATOM 937 N N . GLU A 1 121 ? -17.703 1.769 -3.097 1.00 94.94 121 GLU A N 1
ATOM 938 C CA . GLU A 1 121 ? -18.681 0.740 -3.487 1.00 94.94 121 GLU A CA 1
ATOM 939 C C . GLU A 1 121 ? -18.407 -0.613 -2.824 1.00 94.94 121 GLU A C 1
ATOM 941 O O . GLU A 1 121 ? -19.337 -1.349 -2.499 1.00 94.94 121 GLU A O 1
ATOM 946 N N . LYS A 1 122 ? -17.129 -0.961 -2.624 1.00 92.50 122 LYS A N 1
ATOM 947 C CA . LYS A 1 122 ? -16.748 -2.208 -1.951 1.00 92.50 122 LYS A CA 1
ATOM 948 C C . LYS A 1 122 ? -16.854 -2.115 -0.441 1.00 92.50 122 LYS A C 1
ATOM 950 O O . LYS A 1 122 ? -17.263 -3.088 0.188 1.00 92.50 122 LYS A O 1
ATOM 955 N N . PHE A 1 123 ? -16.456 -0.989 0.142 1.00 92.62 123 PHE A N 1
ATOM 956 C CA . PHE A 1 123 ? -16.588 -0.753 1.571 1.00 92.62 123 PHE A CA 1
ATOM 957 C C . PHE A 1 123 ? -16.487 0.743 1.876 1.00 92.62 123 PHE A C 1
ATOM 959 O O . PHE A 1 123 ? -15.460 1.372 1.617 1.00 92.62 123 PHE A O 1
ATOM 966 N N . TRP A 1 124 ? -17.539 1.305 2.472 1.00 92.3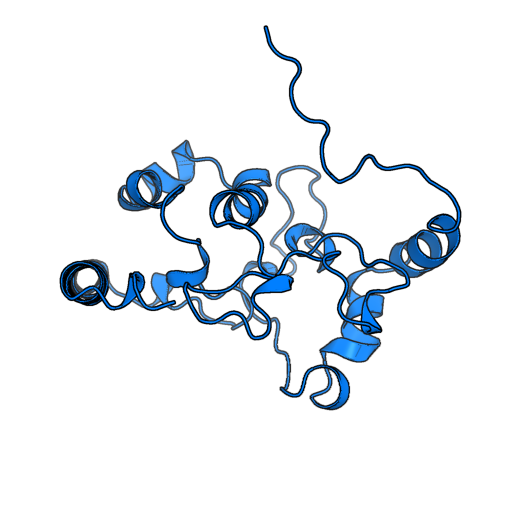8 124 TRP A N 1
ATOM 967 C CA . TRP A 1 124 ? -17.655 2.743 2.740 1.00 92.38 124 TRP A CA 1
ATOM 968 C C . TRP A 1 124 ? -16.509 3.299 3.598 1.00 92.38 124 TRP A C 1
ATOM 970 O O . TRP A 1 124 ? -16.122 4.455 3.439 1.00 92.38 124 TRP A O 1
ATOM 980 N N . ALA A 1 125 ? -15.935 2.477 4.484 1.00 93.31 125 ALA A N 1
ATOM 981 C CA . ALA A 1 125 ? -14.901 2.916 5.412 1.00 93.31 125 ALA A CA 1
ATOM 982 C C . ALA A 1 125 ? -13.627 3.396 4.699 1.00 93.31 125 ALA A C 1
ATOM 984 O O . ALA A 1 125 ? -12.868 4.158 5.295 1.00 93.31 125 ALA A O 1
ATOM 985 N N . HIS A 1 126 ? -13.387 3.003 3.441 1.00 96.00 126 HIS A N 1
ATOM 986 C CA . HIS A 1 126 ? -12.233 3.491 2.683 1.00 96.00 126 HIS A CA 1
ATOM 987 C C . HIS A 1 126 ? -12.190 5.023 2.615 1.00 96.00 126 HIS A C 1
ATOM 989 O O . HIS A 1 126 ? -11.127 5.597 2.834 1.00 96.00 126 HIS A O 1
ATOM 995 N N . ASP A 1 127 ? -13.328 5.691 2.402 1.00 93.94 127 ASP A N 1
ATOM 996 C CA . ASP A 1 127 ? -13.372 7.153 2.263 1.00 93.94 127 ASP A CA 1
ATOM 997 C C . ASP A 1 127 ? -12.938 7.867 3.548 1.00 93.94 127 ASP A C 1
ATOM 999 O O . ASP A 1 127 ? -12.159 8.820 3.512 1.00 93.94 127 ASP A O 1
ATOM 1003 N N . THR A 1 128 ? -13.395 7.382 4.705 1.00 93.75 128 THR A N 1
ATOM 1004 C CA . THR A 1 128 ? -13.053 7.967 6.011 1.00 93.75 128 THR A CA 1
ATOM 1005 C C . THR A 1 128 ? -11.574 7.776 6.362 1.00 93.75 128 THR A C 1
ATOM 1007 O O . THR A 1 128 ? -10.989 8.602 7.066 1.00 93.75 128 THR A O 1
ATOM 1010 N N . HIS A 1 129 ? -10.953 6.708 5.860 1.00 95.12 129 HIS A N 1
ATOM 1011 C CA . HIS A 1 129 ? -9.593 6.304 6.220 1.00 95.12 129 HIS A CA 1
ATOM 1012 C C . HIS A 1 129 ? -8.523 6.746 5.216 1.00 95.12 129 HIS A C 1
ATOM 1014 O O . HIS A 1 129 ? -7.365 6.897 5.607 1.00 95.12 129 HIS A O 1
ATOM 1020 N N . ALA A 1 130 ? -8.900 7.025 3.965 1.00 92.06 130 ALA A N 1
ATOM 1021 C CA . ALA A 1 130 ? -8.004 7.301 2.839 1.00 92.06 130 ALA A CA 1
ATOM 1022 C C . ALA A 1 130 ? -6.910 8.355 3.102 1.00 92.06 130 ALA A C 1
ATOM 1024 O O . ALA A 1 130 ? -5.849 8.295 2.486 1.00 92.06 130 ALA A O 1
ATOM 1025 N N . THR A 1 131 ? -7.146 9.306 4.010 1.00 91.50 131 THR A N 1
ATOM 1026 C CA . THR A 1 131 ? -6.201 10.392 4.352 1.00 91.50 131 THR A CA 1
ATOM 1027 C C . THR A 1 131 ? -5.720 10.364 5.804 1.00 91.50 131 THR A C 1
ATOM 1029 O O . THR A 1 131 ? -5.044 11.287 6.259 1.00 91.50 131 THR A O 1
ATOM 1032 N N . LYS A 1 132 ? -6.117 9.346 6.572 1.00 92.69 132 LYS A N 1
ATOM 1033 C CA . LYS A 1 132 ? -5.922 9.290 8.030 1.00 92.69 132 LYS A CA 1
ATOM 1034 C C . LYS A 1 132 ? -5.045 8.132 8.469 1.00 92.69 132 LYS A C 1
ATOM 1036 O O . LYS A 1 132 ? -4.349 8.254 9.469 1.00 92.69 132 LYS A O 1
ATOM 1041 N N . ILE A 1 133 ? -5.068 7.032 7.726 1.00 93.31 133 ILE A N 1
ATOM 1042 C CA . ILE A 1 133 ? -4.305 5.826 8.028 1.00 93.31 133 ILE A CA 1
ATOM 1043 C C . ILE A 1 133 ? -3.798 5.195 6.728 1.00 93.31 133 ILE A C 1
ATOM 1045 O O . ILE A 1 133 ? -4.433 5.332 5.680 1.00 93.31 133 ILE A O 1
ATOM 1049 N N . ALA A 1 134 ? -2.636 4.542 6.771 1.00 95.69 134 ALA A N 1
ATOM 1050 C CA . ALA A 1 134 ? -2.091 3.878 5.593 1.00 95.69 134 ALA A CA 1
ATOM 1051 C C . ALA A 1 134 ? -2.951 2.659 5.220 1.00 95.69 134 ALA A C 1
ATOM 1053 O O . ALA A 1 134 ? -3.428 1.945 6.104 1.00 95.69 134 ALA A O 1
ATOM 1054 N N . CYS A 1 135 ? -3.114 2.362 3.927 1.00 96.62 135 CYS A N 1
ATOM 1055 C CA . CYS A 1 135 ? -3.854 1.174 3.472 1.00 96.62 135 CYS A CA 1
ATOM 1056 C C . CYS A 1 135 ? -3.319 -0.126 4.106 1.00 96.62 135 CYS A C 1
ATOM 1058 O O . CYS A 1 135 ? -4.081 -1.042 4.423 1.00 96.62 135 CYS A O 1
ATOM 1060 N N . THR A 1 136 ? -2.008 -0.177 4.355 1.00 95.50 136 THR A N 1
ATOM 1061 C CA . THR A 1 136 ? -1.314 -1.315 4.970 1.00 95.50 136 THR A CA 1
ATOM 1062 C C . THR A 1 136 ? -1.555 -1.486 6.464 1.00 95.50 136 THR A C 1
ATOM 1064 O O . THR A 1 136 ? -1.095 -2.463 7.038 1.00 95.50 136 THR A O 1
ATOM 1067 N N . ASN A 1 137 ? -2.289 -0.586 7.122 1.00 94.75 137 ASN A N 1
ATOM 1068 C CA . ASN A 1 137 ? -2.780 -0.857 8.474 1.00 94.75 137 ASN A CA 1
ATOM 1069 C C . ASN A 1 137 ? -3.853 -1.954 8.511 1.00 94.75 137 ASN A C 1
ATOM 1071 O O . ASN A 1 137 ? -4.071 -2.533 9.573 1.00 94.75 137 ASN A O 1
ATOM 1075 N N . CYS A 1 138 ? -4.516 -2.218 7.383 1.00 94.62 138 CYS A N 1
ATOM 1076 C CA . CYS A 1 138 ? -5.531 -3.261 7.254 1.00 94.62 138 CYS A CA 1
ATOM 1077 C C . CYS A 1 138 ? -5.115 -4.341 6.252 1.00 94.62 138 CYS A C 1
ATOM 1079 O O . CYS A 1 138 ? -5.320 -5.522 6.516 1.00 94.62 138 CYS A O 1
ATOM 1081 N N . HIS A 1 139 ? -4.537 -3.944 5.117 1.00 95.12 139 HIS A N 1
ATOM 1082 C CA . HIS A 1 139 ? -4.218 -4.862 4.029 1.00 95.12 139 HIS A CA 1
ATOM 1083 C C . HIS A 1 139 ? -2.772 -5.349 4.066 1.00 95.12 139 HIS A C 1
ATOM 1085 O O . HIS A 1 139 ? -1.842 -4.561 4.242 1.00 95.12 139 HIS A O 1
ATOM 1091 N N . GLU A 1 140 ? -2.581 -6.629 3.757 1.00 92.38 140 GLU A N 1
ATOM 1092 C CA . GLU A 1 140 ? -1.265 -7.195 3.461 1.00 92.38 140 GLU A CA 1
ATOM 1093 C C . GLU A 1 140 ? -1.226 -7.668 2.006 1.00 92.38 140 GLU A C 1
ATOM 1095 O O . GLU A 1 140 ? -2.058 -8.458 1.565 1.00 92.38 140 GLU A O 1
ATOM 1100 N N . ILE A 1 141 ? -0.270 -7.141 1.236 1.00 93.12 141 ILE A N 1
ATOM 1101 C CA . ILE A 1 141 ? -0.218 -7.343 -0.222 1.00 93.12 141 ILE A CA 1
ATOM 1102 C C . ILE A 1 141 ? 0.719 -8.484 -0.620 1.00 93.12 141 ILE A C 1
ATOM 1104 O O . ILE A 1 141 ? 0.484 -9.151 -1.625 1.00 93.12 141 ILE A O 1
ATOM 1108 N N . HIS A 1 142 ? 1.793 -8.684 0.145 1.00 90.94 142 HIS A N 1
ATOM 1109 C CA . HIS A 1 142 ? 2.818 -9.689 -0.131 1.00 90.94 142 HIS A CA 1
ATOM 1110 C C . HIS A 1 142 ? 2.359 -11.133 0.129 1.00 90.94 142 HIS A C 1
ATOM 1112 O O . HIS A 1 142 ? 2.573 -11.972 -0.752 1.00 90.94 142 HIS A O 1
ATOM 1118 N N . PRO A 1 143 ? 1.710 -11.458 1.266 1.00 89.62 143 PRO A N 1
ATOM 1119 C CA . PRO A 1 143 ? 1.228 -12.813 1.516 1.00 89.62 143 PRO A CA 1
ATOM 1120 C C . PRO A 1 143 ? 0.148 -13.230 0.516 1.00 89.62 143 PRO A C 1
ATOM 1122 O O . PRO A 1 143 ? -0.557 -12.390 -0.037 1.00 89.62 143 PRO A O 1
ATOM 1125 N N . GLU A 1 144 ? -0.019 -14.540 0.321 1.00 88.69 144 GLU A N 1
ATOM 1126 C CA . GLU A 1 144 ? -1.058 -15.105 -0.557 1.00 88.69 144 GLU A CA 1
ATOM 1127 C C . GLU A 1 144 ? -2.465 -14.609 -0.193 1.00 88.69 144 GLU A C 1
ATOM 1129 O O . GLU A 1 144 ? -3.295 -14.342 -1.066 1.00 88.69 144 GLU A O 1
ATOM 1134 N N . LYS A 1 145 ? -2.711 -14.443 1.109 1.00 88.31 145 LYS A N 1
ATOM 1135 C CA . LYS A 1 145 ? -3.994 -14.028 1.662 1.00 88.31 145 LYS A CA 1
ATOM 1136 C C . LYS A 1 145 ? -3.881 -12.650 2.295 1.00 88.31 145 LYS A C 1
ATOM 1138 O O . LYS A 1 145 ? -3.049 -12.422 3.165 1.00 88.31 145 LYS A O 1
ATOM 1143 N N . ASP A 1 146 ? -4.760 -11.760 1.855 1.00 92.00 146 ASP A N 1
ATOM 1144 C CA . ASP A 1 146 ? -4.978 -10.457 2.471 1.00 92.00 146 ASP A CA 1
ATOM 1145 C C . ASP A 1 146 ? -5.922 -10.634 3.673 1.00 92.00 146 ASP A C 1
ATOM 1147 O O . ASP A 1 146 ? -7.063 -11.065 3.457 1.00 92.00 146 ASP A O 1
ATOM 1151 N N . PRO A 1 147 ? -5.508 -10.285 4.908 1.00 91.06 147 PRO A N 1
ATOM 1152 C CA . PRO A 1 147 ? -6.332 -10.442 6.103 1.00 91.06 147 PRO A CA 1
ATOM 1153 C C . PRO A 1 147 ? -7.731 -9.840 5.958 1.00 91.06 147 PRO A C 1
ATOM 1155 O O . PRO A 1 147 ? -8.703 -10.420 6.431 1.00 91.06 147 PRO A O 1
ATOM 1158 N N . MET A 1 148 ? -7.874 -8.722 5.239 1.00 91.75 148 MET A N 1
ATOM 1159 C CA . MET A 1 148 ? -9.179 -8.082 5.038 1.00 91.75 148 MET A CA 1
ATOM 1160 C C . MET A 1 148 ? -10.165 -8.914 4.215 1.00 91.75 148 MET A C 1
ATOM 1162 O O . MET A 1 148 ? -11.377 -8.716 4.337 1.00 91.75 148 MET A O 1
ATOM 1166 N N . LYS A 1 149 ? -9.682 -9.832 3.371 1.00 86.94 149 LYS A N 1
ATOM 1167 C CA . LYS A 1 149 ? -10.547 -10.702 2.562 1.00 86.94 149 LYS A CA 1
ATOM 1168 C C . LYS A 1 149 ? -11.082 -11.895 3.334 1.00 86.94 149 LYS A C 1
ATOM 1170 O O . LYS A 1 149 ? -12.194 -12.328 3.043 1.00 86.94 149 LYS A O 1
ATOM 1175 N N . ASP A 1 150 ? -10.318 -12.384 4.302 1.00 85.31 150 ASP A N 1
ATOM 1176 C CA . ASP A 1 150 ? -10.679 -13.567 5.082 1.00 85.31 150 ASP A CA 1
ATOM 1177 C C . ASP A 1 150 ? -11.614 -13.237 6.256 1.00 85.31 150 ASP A C 1
ATOM 1179 O O . ASP A 1 150 ? -12.141 -14.145 6.894 1.00 85.31 150 ASP A O 1
ATOM 1183 N N . ILE A 1 151 ? -11.861 -11.950 6.534 1.00 88.38 151 ILE A N 1
ATOM 1184 C CA . ILE A 1 151 ? -12.754 -11.513 7.611 1.00 88.38 151 ILE A CA 1
ATOM 1185 C C . ILE A 1 151 ? -14.202 -11.441 7.097 1.00 88.38 151 ILE A C 1
ATOM 1187 O O . ILE A 1 151 ? -14.513 -10.588 6.246 1.00 88.38 151 ILE A O 1
ATOM 1191 N N . PRO A 1 152 ? -15.116 -12.278 7.634 1.00 89.94 152 PRO A N 1
ATOM 1192 C CA . PRO A 1 152 ? -16.536 -12.209 7.313 1.00 89.94 152 PRO A CA 1
ATOM 1193 C C . PRO A 1 152 ? -17.106 -10.834 7.645 1.00 89.94 152 PRO A C 1
ATOM 1195 O O . PRO A 1 152 ? -16.717 -10.212 8.630 1.00 89.94 152 PRO A O 1
ATOM 1198 N N . GLU A 1 153 ? -18.074 -10.366 6.860 1.00 86.19 153 GLU A N 1
ATOM 1199 C CA . GLU A 1 153 ? -18.630 -9.015 7.010 1.00 86.19 153 GLU A CA 1
ATOM 1200 C C . GLU A 1 153 ? -19.115 -8.716 8.437 1.00 86.19 153 GLU A C 1
ATOM 1202 O O . GLU A 1 153 ? -18.784 -7.667 8.990 1.00 86.19 153 GLU A O 1
ATOM 1207 N N . LYS A 1 154 ? -19.795 -9.680 9.069 1.00 87.62 154 LYS A N 1
ATOM 1208 C CA . LYS A 1 154 ? -20.276 -9.585 10.457 1.00 87.62 154 LYS A CA 1
ATOM 1209 C C . LYS A 1 154 ? -19.161 -9.383 11.495 1.00 87.62 154 LYS A C 1
ATOM 1211 O O . LYS A 1 154 ? -19.409 -8.796 12.542 1.00 87.62 154 LYS A O 1
ATOM 1216 N N . ASP A 1 155 ? -17.945 -9.836 11.197 1.00 90.75 155 ASP A N 1
ATOM 1217 C CA . ASP A 1 155 ? -16.806 -9.810 12.118 1.00 90.75 155 ASP A CA 1
ATOM 1218 C C . ASP A 1 155 ? -15.910 -8.579 11.878 1.00 90.75 155 ASP A C 1
ATOM 1220 O O . ASP A 1 155 ? -15.077 -8.236 12.720 1.00 90.75 155 ASP A O 1
ATOM 1224 N N . ARG A 1 156 ? -16.119 -7.840 10.774 1.00 90.56 156 ARG A N 1
ATOM 1225 C CA . ARG A 1 156 ? -15.348 -6.625 10.445 1.00 90.56 156 ARG A CA 1
ATOM 1226 C C . ARG A 1 156 ? -15.520 -5.509 11.467 1.00 90.56 156 ARG A C 1
ATOM 1228 O O . ARG A 1 156 ? -14.590 -4.730 11.653 1.00 90.56 156 ARG A O 1
ATOM 1235 N N . ILE A 1 157 ? -16.660 -5.446 12.161 1.00 92.38 157 ILE A N 1
ATOM 1236 C CA . ILE A 1 157 ? -16.899 -4.434 13.203 1.00 92.38 157 ILE A CA 1
ATOM 1237 C C . ILE A 1 157 ? -15.836 -4.483 14.306 1.00 92.38 157 ILE A C 1
ATOM 1239 O O . ILE A 1 157 ? -15.457 -3.443 14.847 1.00 92.38 157 ILE A O 1
ATOM 1243 N N . LYS A 1 158 ? -15.290 -5.675 14.584 1.00 93.12 158 LYS A N 1
ATOM 1244 C CA . LYS A 1 158 ? -14.240 -5.858 15.583 1.00 93.12 158 LYS A CA 1
ATOM 1245 C C . LYS A 1 158 ? -12.971 -5.076 15.228 1.00 93.12 158 LYS A C 1
ATOM 1247 O O . LYS A 1 158 ? -12.344 -4.510 16.116 1.00 93.12 158 LYS A O 1
ATOM 1252 N N . LEU A 1 159 ? -12.620 -4.974 13.941 1.00 92.62 159 LEU A N 1
ATOM 1253 C CA . LEU A 1 159 ? -11.476 -4.172 13.487 1.00 92.62 159 LEU A CA 1
ATOM 1254 C C . LEU A 1 159 ? -11.653 -2.696 13.853 1.00 92.62 159 LEU A C 1
ATOM 1256 O O . LEU A 1 159 ? -10.714 -2.045 14.313 1.00 92.62 159 LEU A O 1
ATOM 1260 N N . CYS A 1 160 ? -12.872 -2.184 13.660 1.00 92.62 160 CYS A N 1
ATOM 1261 C CA . CYS A 1 160 ? -13.223 -0.802 13.955 1.00 92.62 160 CYS A CA 1
ATOM 1262 C C . CYS A 1 160 ? -13.044 -0.527 15.447 1.00 92.62 160 CYS A C 1
ATOM 1264 O O . CYS A 1 160 ? -12.345 0.413 15.820 1.00 92.62 160 CYS A O 1
ATOM 1266 N N . THR A 1 161 ? -13.632 -1.376 16.295 1.00 95.00 161 THR A N 1
ATOM 1267 C CA . THR A 1 161 ? -13.562 -1.208 17.748 1.00 95.00 161 THR A CA 1
ATOM 1268 C C . THR A 1 161 ? -12.140 -1.386 18.262 1.00 95.00 161 THR A C 1
ATOM 1270 O O . THR A 1 161 ? -11.661 -0.535 19.000 1.00 95.00 161 THR A O 1
ATOM 1273 N N . ASP A 1 162 ? -11.420 -2.419 17.820 1.00 93.50 162 ASP A N 1
ATOM 1274 C CA . ASP A 1 162 ? -10.053 -2.686 18.276 1.00 93.50 162 ASP A CA 1
ATOM 1275 C C . ASP A 1 162 ? -9.112 -1.515 17.954 1.00 93.50 162 ASP A C 1
ATOM 1277 O O . ASP A 1 162 ? -8.320 -1.099 18.801 1.00 93.50 162 ASP A O 1
ATOM 1281 N N . CYS A 1 163 ? -9.190 -0.966 16.738 1.00 93.56 163 CYS A N 1
ATOM 1282 C CA . CYS A 1 163 ? -8.333 0.142 16.324 1.00 93.56 163 CYS A CA 1
ATOM 1283 C C . CYS A 1 163 ? -8.741 1.455 17.006 1.00 93.56 163 CYS A C 1
ATOM 1285 O O . CYS A 1 163 ? -7.905 2.128 17.612 1.00 93.56 163 CYS A O 1
ATOM 1287 N N . HIS A 1 164 ? -10.030 1.809 16.984 1.00 94.69 164 HIS A N 1
ATOM 1288 C CA . HIS A 1 164 ? -10.486 3.074 17.561 1.00 94.69 164 HIS A CA 1
ATOM 1289 C C . HIS A 1 164 ? -10.356 3.110 19.086 1.00 94.69 164 HIS A C 1
ATOM 1291 O O . HIS A 1 164 ? -10.029 4.164 19.627 1.00 94.69 164 HIS A O 1
ATOM 1297 N N . THR A 1 165 ? -10.503 1.983 19.792 1.00 96.00 165 THR A N 1
ATOM 1298 C CA . THR A 1 165 ? -10.200 1.911 21.231 1.00 96.00 165 THR A CA 1
ATOM 1299 C C . THR A 1 165 ? -8.741 2.283 21.511 1.00 96.00 165 THR A C 1
ATOM 1301 O O . THR A 1 165 ? -8.484 3.057 22.432 1.00 96.00 165 THR A O 1
ATOM 1304 N N . LYS A 1 166 ? -7.789 1.818 20.690 1.00 92.56 166 LYS A N 1
ATOM 1305 C CA . LYS A 1 166 ? -6.365 2.186 20.810 1.00 92.56 166 LYS A CA 1
ATOM 1306 C C . LYS A 1 166 ? -6.089 3.648 20.450 1.00 92.56 166 LYS A C 1
ATOM 1308 O O . LYS A 1 166 ? -5.223 4.294 21.039 1.00 92.56 166 LYS A O 1
ATOM 1313 N N . ILE A 1 167 ? -6.835 4.205 19.497 1.00 91.25 167 ILE A N 1
ATOM 1314 C CA . ILE A 1 167 ? -6.763 5.639 19.183 1.00 91.25 167 ILE A CA 1
ATOM 1315 C C . ILE A 1 167 ? -7.252 6.462 20.383 1.00 91.25 167 ILE A C 1
ATOM 1317 O O . ILE A 1 167 ? -6.570 7.398 20.805 1.00 91.25 167 ILE A O 1
ATOM 1321 N N . HIS A 1 168 ? -8.393 6.095 20.973 1.00 92.69 168 HIS A N 1
ATOM 1322 C CA . HIS A 1 168 ? -8.961 6.781 22.135 1.00 92.69 168 HIS A CA 1
ATOM 1323 C C . HIS A 1 168 ? -8.097 6.648 23.393 1.00 92.69 168 HIS A C 1
ATOM 1325 O O . HIS A 1 168 ? -8.011 7.603 24.163 1.00 92.69 168 HIS A O 1
ATOM 1331 N N . SER A 1 169 ? -7.400 5.523 23.577 1.00 92.06 169 SER A N 1
ATOM 1332 C CA . SER A 1 169 ? -6.428 5.349 24.667 1.00 92.06 169 SER A CA 1
ATOM 1333 C C . SER A 1 169 ? -5.125 6.138 24.459 1.00 92.06 169 SER A C 1
ATOM 1335 O O . SER A 1 169 ? -4.282 6.191 25.356 1.00 92.06 169 SER A O 1
ATOM 1337 N N . GLY A 1 170 ? -4.947 6.776 23.296 1.00 86.88 170 GLY A N 1
ATOM 1338 C CA . GLY A 1 170 ? -3.776 7.586 22.970 1.00 86.88 170 GLY A CA 1
ATOM 1339 C C . GLY A 1 170 ? -2.545 6.781 22.549 1.00 86.88 170 GLY A C 1
ATOM 1340 O O . GLY A 1 170 ? -1.463 7.356 22.449 1.00 86.88 170 GLY A O 1
ATOM 1341 N N . GLU A 1 171 ? -2.684 5.483 22.269 1.00 83.75 171 GLU A N 1
ATOM 1342 C CA . GLU A 1 171 ? -1.580 4.610 21.836 1.00 83.75 171 GLU A CA 1
ATOM 1343 C C . GLU A 1 171 ? -0.921 5.125 20.544 1.00 83.75 171 GLU A C 1
ATOM 1345 O O . GLU A 1 171 ? 0.299 5.112 20.411 1.00 83.75 171 GLU A O 1
ATOM 1350 N N . PHE A 1 172 ? -1.719 5.705 19.643 1.00 78.31 172 PHE A N 1
ATOM 1351 C CA . PHE A 1 172 ? -1.265 6.262 18.363 1.00 78.31 172 PHE A CA 1
ATOM 1352 C C . PHE A 1 172 ? -0.582 7.637 18.474 1.00 78.31 172 PHE A C 1
ATOM 1354 O O . PHE A 1 172 ? -0.023 8.114 17.492 1.00 78.31 172 PHE A O 1
ATOM 1361 N N . LYS A 1 173 ? -0.613 8.288 19.648 1.00 70.38 173 LYS A N 1
ATOM 1362 C CA . LYS A 1 173 ? 0.073 9.574 19.893 1.00 70.38 173 LYS A CA 1
ATOM 1363 C C . LYS A 1 173 ? 1.498 9.407 20.431 1.00 70.38 173 LYS A C 1
ATOM 1365 O O . LYS A 1 173 ? 2.216 10.394 20.530 1.00 70.38 173 LYS A O 1
ATOM 1370 N N . LYS A 1 174 ? 1.887 8.192 20.832 1.00 56.62 174 LYS A N 1
ATOM 1371 C CA . LYS A 1 174 ? 3.181 7.890 21.473 1.00 56.62 174 LYS A CA 1
ATOM 1372 C C . LYS A 1 174 ? 4.253 7.400 20.484 1.00 56.62 174 LYS A C 1
ATOM 1374 O O . LYS A 1 174 ? 5.213 6.767 20.914 1.00 56.62 174 LYS A O 1
ATOM 1379 N N . SER A 1 175 ? 4.047 7.616 19.184 1.00 52.75 175 SER A N 1
ATOM 1380 C CA . SER A 1 175 ? 4.883 7.108 18.084 1.00 52.75 175 SER A CA 1
ATOM 1381 C C . SER A 1 175 ? 5.758 8.205 17.500 1.00 52.75 175 SER A C 1
ATOM 1383 O O . SER A 1 175 ? 5.200 9.299 17.265 1.00 52.75 175 SER A O 1
#

Foldseek 3Di:
DPDDDDDPVPDDDPDVPVLCVVCVVPVAVVVCVQQCDCVRVVDHFFAQAPLQDPPHAFPVPRHRDHPCLQFNGDDPCVSVPDLHTADADWQPGDPDPVSHDALQVNLVSVCSRDPPVVVCVVPVVCVVPSRPTHPVNQFDRRDHDTNVVPQDPVRVVVVVCVVVVCVVVCVSVVD

InterPro domains:
  IPR017564 Cytochrome c-type protein NrfB [TIGR03146] (21-167)
  IPR036280 Multiheme cytochrome superfamily [SSF48695] (20-168)
  IPR053875 Cytochrome c-type protein NrfB-like domain [PF22678] (67-163)

Organism: Mannheimia haemolytica (NCBI:txid75985)

Radius of gyration: 17.81 Å; Cα contacts (8 Å, |Δi|>4): 163; chains: 1; bounding box: 44×43×44 Å

Mean predicted aligned error: 9.07 Å